Protein AF-A0A2V4BMV6-F1 (afdb_monomer_lite)

Structure (mmCIF, N/CA/C/O backbone):
data_AF-A0A2V4BMV6-F1
#
_entry.id   AF-A0A2V4BMV6-F1
#
loop_
_atom_site.group_PDB
_atom_site.id
_atom_site.type_symbol
_atom_site.label_atom_id
_atom_site.label_alt_id
_atom_site.label_comp_id
_atom_site.label_asym_id
_atom_site.label_entity_id
_atom_site.label_seq_id
_atom_site.pdbx_PDB_ins_code
_atom_site.Cartn_x
_atom_site.Cartn_y
_atom_site.Cartn_z
_atom_site.occupancy
_atom_site.B_iso_or_equiv
_atom_site.auth_seq_id
_atom_site.auth_comp_id
_atom_site.auth_asym_id
_atom_site.auth_atom_id
_atom_site.pdbx_PDB_model_num
ATOM 1 N N . MET A 1 1 ? 22.556 -7.405 -17.105 1.00 44.69 1 MET A N 1
ATOM 2 C CA . MET A 1 1 ? 21.347 -6.660 -16.690 1.00 44.69 1 MET A CA 1
ATOM 3 C C . MET A 1 1 ? 21.416 -6.482 -15.187 1.00 44.69 1 MET A C 1
ATOM 5 O O . MET A 1 1 ? 21.482 -7.477 -14.483 1.00 44.69 1 MET A O 1
ATOM 9 N N . GLU A 1 2 ? 21.503 -5.246 -14.700 1.00 50.03 2 GLU A N 1
ATOM 10 C CA . GLU A 1 2 ? 21.525 -4.970 -13.260 1.00 50.03 2 GLU A CA 1
ATOM 11 C C . GLU A 1 2 ? 20.121 -5.242 -12.696 1.00 50.03 2 GLU A C 1
ATOM 13 O O . GLU A 1 2 ? 19.135 -4.660 -13.159 1.00 50.03 2 GLU A O 1
ATOM 18 N N . ASN A 1 3 ? 20.019 -6.209 -11.784 1.00 56.81 3 ASN 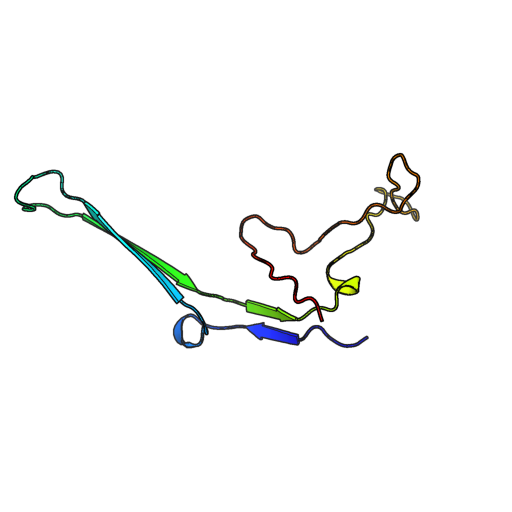A N 1
ATOM 19 C CA . ASN A 1 3 ? 18.741 -6.680 -11.262 1.00 56.81 3 ASN A CA 1
ATOM 20 C C . ASN A 1 3 ? 18.087 -5.604 -10.385 1.00 56.81 3 ASN A C 1
ATOM 22 O O . ASN A 1 3 ? 18.739 -4.990 -9.544 1.00 56.81 3 ASN A O 1
ATOM 26 N N . ALA A 1 4 ? 16.780 -5.400 -10.567 1.00 64.62 4 ALA A N 1
ATOM 27 C CA . ALA A 1 4 ? 15.986 -4.518 -9.720 1.00 64.62 4 ALA A CA 1
ATOM 28 C C . ALA A 1 4 ? 16.117 -4.928 -8.245 1.00 64.62 4 ALA A C 1
ATOM 30 O O . ALA A 1 4 ? 15.824 -6.074 -7.891 1.00 64.62 4 ALA A O 1
ATOM 31 N N . LEU A 1 5 ? 16.512 -3.989 -7.384 1.00 78.56 5 LEU A N 1
ATOM 32 C CA . LEU A 1 5 ? 16.595 -4.217 -5.943 1.00 78.56 5 LEU A CA 1
ATOM 33 C C . LEU A 1 5 ? 15.173 -4.314 -5.385 1.00 78.56 5 LEU A C 1
ATOM 35 O O . LEU A 1 5 ? 14.432 -3.330 -5.369 1.00 78.56 5 LEU A O 1
ATOM 39 N N . LYS A 1 6 ? 14.782 -5.521 -4.971 1.00 85.69 6 LYS A N 1
ATOM 40 C CA . LYS A 1 6 ? 13.466 -5.829 -4.402 1.00 85.69 6 LYS A CA 1
ATOM 41 C C . LYS A 1 6 ? 13.630 -6.151 -2.926 1.00 85.69 6 LYS A C 1
ATOM 43 O O . LYS A 1 6 ? 14.399 -7.042 -2.580 1.00 85.69 6 LYS A O 1
ATOM 48 N N . LYS A 1 7 ? 12.870 -5.466 -2.078 1.00 89.06 7 LYS A N 1
ATOM 49 C CA . LYS A 1 7 ? 12.739 -5.801 -0.661 1.00 89.06 7 LYS A CA 1
ATOM 50 C C . LYS A 1 7 ? 11.271 -6.051 -0.360 1.00 89.06 7 LYS A C 1
ATOM 52 O O . LYS A 1 7 ? 10.443 -5.179 -0.613 1.00 89.06 7 LYS A O 1
ATOM 57 N N . ASN A 1 8 ? 10.970 -7.251 0.116 1.00 91.25 8 ASN A N 1
ATOM 58 C CA . ASN A 1 8 ? 9.64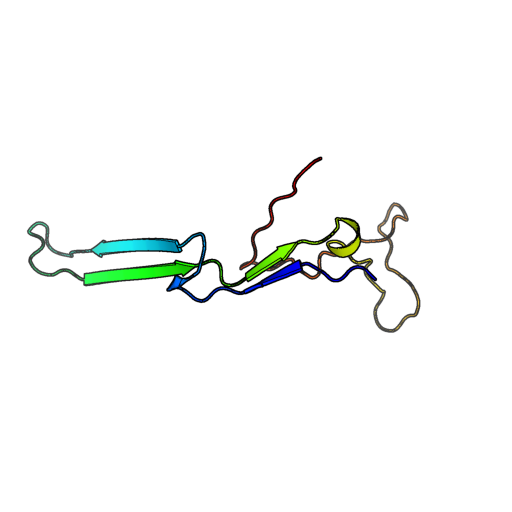2 -7.607 0.599 1.00 91.25 8 ASN A CA 1
ATOM 59 C C . ASN A 1 8 ? 9.603 -7.395 2.111 1.00 91.25 8 ASN A C 1
ATOM 61 O O . ASN A 1 8 ? 10.641 -7.474 2.769 1.00 91.25 8 ASN A O 1
ATOM 65 N N . PHE A 1 9 ? 8.415 -7.145 2.636 1.00 90.75 9 PHE A N 1
ATOM 66 C CA . PHE A 1 9 ? 8.197 -6.944 4.057 1.00 90.75 9 PHE A CA 1
ATOM 67 C C . PHE A 1 9 ? 6.976 -7.741 4.493 1.00 90.75 9 PHE A C 1
ATOM 69 O O . PHE A 1 9 ? 5.952 -7.749 3.803 1.00 90.75 9 PHE A O 1
ATOM 76 N N . SER A 1 10 ? 7.074 -8.377 5.656 1.00 91.00 10 SER A N 1
ATOM 77 C CA . SER A 1 10 ? 5.886 -8.717 6.430 1.00 91.00 10 SER A CA 1
ATOM 78 C C . SER A 1 10 ? 5.348 -7.467 7.134 1.00 91.00 10 SER A C 1
ATOM 80 O O . SER A 1 10 ? 6.022 -6.437 7.210 1.00 91.00 10 SER A O 1
ATOM 82 N N . LYS A 1 11 ? 4.136 -7.550 7.684 1.00 87.62 11 LYS A N 1
ATOM 83 C CA . LYS A 1 11 ? 3.520 -6.455 8.447 1.00 87.62 11 LYS A CA 1
ATOM 84 C C . LYS A 1 11 ? 4.440 -5.907 9.551 1.00 87.62 11 LYS A C 1
ATOM 86 O O . LYS A 1 11 ? 4.563 -4.696 9.684 1.00 87.62 11 LYS A O 1
ATOM 91 N N . ASN A 1 12 ? 5.116 -6.790 10.288 1.00 90.31 12 ASN A N 1
ATOM 92 C CA . ASN A 1 12 ? 5.951 -6.424 11.442 1.00 90.31 12 ASN A CA 1
ATOM 93 C C . ASN A 1 12 ? 7.313 -5.835 11.047 1.00 90.31 12 ASN A C 1
ATOM 95 O O . ASN A 1 12 ? 7.973 -5.197 11.858 1.00 90.31 12 ASN A O 1
ATOM 99 N N . GLU A 1 13 ? 7.742 -6.062 9.809 1.00 91.69 13 GLU A N 1
ATOM 100 C CA . GLU A 1 13 ? 9.036 -5.612 9.288 1.00 91.69 13 GLU A CA 1
ATOM 101 C C . GLU A 1 13 ? 8.886 -4.404 8.358 1.00 91.69 13 GLU A C 1
ATOM 103 O O . GLU A 1 13 ? 9.880 -3.874 7.852 1.00 91.69 13 GLU A O 1
ATOM 108 N N . SER A 1 14 ? 7.644 -4.001 8.073 1.00 89.75 14 SER A N 1
ATOM 109 C CA . SER A 1 14 ? 7.359 -2.933 7.131 1.00 89.75 14 SER A CA 1
ATOM 110 C C . SER A 1 14 ? 7.860 -1.598 7.684 1.00 89.75 14 SER A C 1
ATOM 112 O O . SER A 1 14 ? 7.559 -1.254 8.826 1.00 89.75 14 SER A O 1
ATOM 114 N N . PRO A 1 15 ? 8.597 -0.806 6.887 1.00 87.69 15 PRO A N 1
ATOM 115 C CA . PRO A 1 15 ? 9.131 0.478 7.336 1.00 87.69 15 PRO A CA 1
ATOM 116 C C . PRO A 1 15 ? 8.033 1.524 7.546 1.00 87.69 15 PRO A C 1
ATOM 118 O O . PRO A 1 15 ? 8.290 2.574 8.126 1.00 87.69 15 PRO A O 1
ATOM 121 N N . LEU A 1 16 ? 6.831 1.265 7.025 1.00 85.44 16 LEU A N 1
ATOM 122 C CA . LEU A 1 16 ? 5.690 2.150 7.140 1.00 85.44 16 LEU A CA 1
ATOM 123 C C . LEU A 1 16 ? 4.410 1.325 7.254 1.00 85.44 16 LEU A C 1
ATOM 125 O O . LEU A 1 16 ? 4.084 0.531 6.367 1.00 85.44 16 LEU A O 1
ATOM 129 N N . VAL A 1 17 ? 3.676 1.575 8.332 1.00 88.06 17 VAL A N 1
ATOM 130 C CA . VAL A 1 17 ? 2.358 1.005 8.602 1.00 88.06 17 VAL A CA 1
ATOM 131 C C . VAL A 1 17 ? 1.396 2.164 8.824 1.00 88.06 17 VAL A C 1
ATOM 133 O O . VAL A 1 17 ? 1.695 3.091 9.574 1.00 88.06 17 VAL A O 1
ATOM 136 N N . PHE A 1 18 ? 0.256 2.126 8.147 1.00 88.94 18 PHE A N 1
ATOM 137 C CA . PHE A 1 18 ? -0.832 3.077 8.314 1.00 88.94 18 PHE A CA 1
ATOM 138 C C . PHE A 1 18 ? -2.035 2.354 8.908 1.00 88.94 18 PHE A C 1
ATOM 140 O O . PHE A 1 18 ? -2.406 1.280 8.438 1.00 88.94 18 PHE A O 1
ATOM 147 N N . ARG A 1 19 ? -2.656 2.954 9.919 1.00 90.69 19 ARG A N 1
ATOM 148 C CA . ARG A 1 19 ? -3.861 2.432 10.558 1.00 90.69 19 ARG A CA 1
ATOM 149 C C . ARG A 1 19 ? -4.967 3.465 10.452 1.00 90.69 19 ARG A C 1
ATOM 151 O O . ARG A 1 19 ? -4.765 4.630 10.786 1.00 90.69 19 ARG A O 1
ATOM 158 N N . ASN A 1 20 ? -6.123 3.028 9.983 1.00 89.50 20 ASN A N 1
ATOM 159 C CA . ASN A 1 20 ? -7.346 3.804 9.995 1.00 89.50 20 ASN A CA 1
ATOM 160 C C . ASN A 1 20 ? -8.281 3.169 11.027 1.00 89.50 20 ASN A C 1
ATOM 162 O O . ASN A 1 20 ? -8.734 2.042 10.835 1.00 89.50 20 ASN A O 1
ATOM 166 N N . PHE A 1 21 ? -8.505 3.892 12.121 1.00 93.44 21 PHE A N 1
ATOM 167 C CA . PHE A 1 21 ? -9.416 3.494 13.181 1.00 93.44 21 PHE A CA 1
ATOM 168 C C . PHE A 1 21 ? -10.589 4.467 13.202 1.00 93.44 21 PHE A C 1
ATOM 170 O O . PHE A 1 21 ? -10.401 5.661 13.449 1.00 93.44 21 PHE A O 1
ATOM 177 N N . ILE A 1 22 ? -11.784 3.962 12.911 1.00 90.50 22 ILE A N 1
ATOM 178 C CA . ILE A 1 22 ? -13.018 4.743 12.943 1.00 90.50 22 ILE A CA 1
ATOM 179 C C . ILE A 1 22 ? -13.950 4.111 13.961 1.00 90.50 22 ILE A C 1
ATOM 181 O O . ILE A 1 22 ? -14.318 2.944 13.835 1.00 90.50 22 ILE A O 1
ATOM 185 N N . THR A 1 23 ? -14.368 4.920 14.926 1.00 91.56 23 THR A N 1
ATOM 186 C CA . THR A 1 23 ? -15.460 4.593 15.839 1.00 91.56 23 THR A CA 1
ATOM 187 C C . THR A 1 23 ? -16.723 5.277 15.357 1.00 91.56 23 THR A C 1
ATOM 189 O O . THR A 1 23 ? -16.709 6.464 15.027 1.00 91.56 23 THR A O 1
ATOM 192 N N . MET A 1 24 ? -17.824 4.538 15.345 1.00 90.12 24 MET A N 1
ATOM 193 C CA . MET A 1 24 ? -19.144 5.080 15.068 1.00 90.12 24 MET A CA 1
ATOM 194 C C . MET A 1 24 ? -20.104 4.660 16.175 1.00 90.12 24 MET A C 1
ATOM 196 O O . MET A 1 24 ? -20.051 3.536 16.675 1.00 90.12 24 MET A O 1
ATOM 200 N N . SER A 1 25 ? -21.000 5.574 16.530 1.00 92.94 25 SER A N 1
ATOM 201 C CA . SER A 1 25 ? -22.107 5.329 17.445 1.00 92.94 25 SER A CA 1
ATOM 202 C C . SER A 1 25 ? -23.372 5.929 16.852 1.00 92.94 25 SER A C 1
ATOM 204 O O . SER A 1 25 ? -23.347 7.033 16.307 1.00 92.94 25 SER A O 1
ATOM 206 N N . TYR A 1 26 ? -24.482 5.208 16.981 1.00 88.25 26 TYR A N 1
ATOM 207 C CA . TYR A 1 26 ? -25.811 5.726 16.645 1.00 88.25 26 TYR A CA 1
ATOM 208 C C . TYR A 1 26 ? -26.485 6.433 17.835 1.00 88.25 26 TYR A C 1
ATOM 210 O O . TYR A 1 26 ? -27.603 6.922 17.703 1.00 88.25 26 TYR A O 1
ATOM 218 N N . ASN A 1 27 ? -25.823 6.483 18.997 1.00 90.25 27 ASN A N 1
ATOM 219 C CA . ASN A 1 27 ? -26.291 7.149 20.212 1.00 90.25 27 ASN A CA 1
ATOM 220 C C . ASN A 1 27 ? -25.296 8.244 20.638 1.00 90.25 27 ASN A C 1
ATOM 222 O O . ASN A 1 27 ? -24.092 7.993 20.697 1.00 90.25 27 ASN A O 1
ATOM 226 N N . GLU A 1 28 ? -25.796 9.431 20.986 1.00 84.06 28 GLU A N 1
ATOM 227 C CA . GLU A 1 28 ? -24.990 10.566 21.470 1.00 84.06 28 GLU A CA 1
ATOM 228 C C . GLU A 1 28 ? -24.188 10.242 22.738 1.00 84.06 28 GLU A C 1
ATOM 230 O O . GLU A 1 28 ? -23.105 10.781 22.945 1.00 84.06 28 GLU A O 1
ATOM 235 N N . ASN A 1 29 ? -24.690 9.316 23.556 1.00 89.62 29 ASN A N 1
ATOM 236 C CA . ASN A 1 29 ? -24.035 8.840 24.772 1.00 89.62 29 ASN A CA 1
ATOM 237 C C . ASN A 1 29 ? -23.057 7.682 24.516 1.00 89.62 29 ASN A C 1
ATOM 239 O O . ASN A 1 29 ? -22.580 7.087 25.478 1.00 89.62 29 ASN A O 1
ATOM 243 N N . PHE A 1 30 ? -22.804 7.316 23.251 1.00 84.25 30 PHE A N 1
ATOM 244 C CA . PHE A 1 30 ? -21.852 6.261 22.873 1.00 84.25 30 PHE A CA 1
ATOM 245 C C . PHE A 1 30 ? -22.096 4.905 23.569 1.00 84.25 30 PHE A C 1
ATOM 247 O O . PHE A 1 30 ? -21.192 4.120 23.811 1.00 84.25 30 PHE A O 1
ATOM 254 N N . THR A 1 31 ? -23.352 4.581 23.884 1.00 85.06 31 THR A N 1
ATOM 255 C CA . THR A 1 31 ? -23.708 3.327 24.578 1.00 85.06 31 THR A CA 1
ATOM 256 C C . THR A 1 31 ? -23.592 2.082 23.702 1.00 85.06 31 THR A C 1
ATOM 258 O O . THR A 1 31 ? -23.486 0.972 24.219 1.00 85.06 31 THR A O 1
ATOM 261 N N . THR A 1 32 ? -23.634 2.252 22.379 1.00 85.62 32 THR A N 1
ATOM 262 C CA . THR A 1 32 ? -23.431 1.179 21.400 1.00 85.62 32 THR A CA 1
ATOM 263 C C . THR A 1 32 ? -22.481 1.678 20.328 1.00 85.62 32 THR A C 1
ATOM 265 O O . THR A 1 32 ? -22.809 2.578 19.557 1.00 85.62 32 THR A O 1
ATOM 268 N N . GLU A 1 33 ? -21.294 1.089 20.305 1.00 89.06 33 GLU A N 1
ATOM 269 C CA . GLU A 1 33 ? -20.229 1.455 19.385 1.00 89.06 33 GLU A CA 1
ATOM 270 C C . GLU A 1 33 ? -19.926 0.292 18.450 1.00 89.06 33 GLU A C 1
ATOM 272 O O . GLU A 1 33 ? -19.986 -0.881 18.830 1.00 89.06 33 GLU A O 1
ATOM 277 N N . PHE A 1 34 ? -19.559 0.629 17.221 1.00 90.88 34 PHE A N 1
ATOM 278 C CA . PHE A 1 34 ? -18.875 -0.293 16.333 1.00 90.88 34 PHE A CA 1
ATOM 279 C C . PHE A 1 34 ? -17.625 0.367 15.772 1.00 90.88 34 PHE A C 1
ATOM 281 O O . PHE A 1 34 ? -17.545 1.589 15.605 1.00 90.88 34 PHE A O 1
ATOM 288 N N . TYR A 1 35 ? -16.641 -0.477 15.488 1.00 91.69 35 TYR A N 1
ATOM 289 C CA . TYR A 1 35 ? -15.310 -0.045 15.107 1.00 91.69 35 TYR A CA 1
ATOM 290 C C . TYR A 1 35 ? -14.950 -0.615 13.747 1.00 91.69 35 TYR A C 1
ATOM 292 O O . TYR A 1 35 ? -15.174 -1.795 13.466 1.00 91.69 35 TYR A O 1
ATOM 300 N N . VAL A 1 36 ? -14.352 0.230 12.919 1.00 90.50 36 VAL A N 1
ATOM 301 C CA . VAL A 1 36 ? -13.649 -0.174 11.708 1.00 90.50 36 VAL A CA 1
ATOM 302 C C . VAL A 1 36 ? -12.168 0.030 11.975 1.00 90.50 36 VAL A C 1
ATOM 304 O O . VAL A 1 36 ? -11.723 1.159 12.172 1.00 90.50 36 VAL A O 1
ATOM 307 N N . ASP A 1 37 ? -11.417 -1.067 11.992 1.00 93.50 37 ASP A N 1
ATOM 308 C CA . ASP A 1 37 ? -9.977 -1.064 12.221 1.00 93.50 37 ASP A CA 1
ATOM 309 C C . ASP A 1 37 ? -9.261 -1.681 11.021 1.00 93.50 37 ASP A C 1
ATOM 311 O O . ASP A 1 37 ? -9.241 -2.899 10.839 1.00 93.50 37 ASP A O 1
ATOM 315 N N . ASN A 1 38 ? -8.718 -0.816 10.167 1.00 91.88 38 ASN A N 1
ATOM 316 C CA . ASN A 1 38 ? -8.004 -1.221 8.966 1.00 91.88 38 ASN A CA 1
ATOM 317 C C . ASN A 1 38 ? -6.527 -0.872 9.087 1.00 91.88 38 ASN A C 1
ATOM 319 O O . ASN A 1 38 ? -6.163 0.275 9.351 1.00 91.88 38 ASN A O 1
ATOM 323 N N . GLU A 1 39 ? -5.672 -1.838 8.778 1.00 91.25 39 GLU A N 1
ATOM 324 C CA . GLU A 1 39 ? -4.229 -1.649 8.743 1.00 91.25 39 GLU A CA 1
ATOM 325 C C . GLU A 1 39 ? -3.673 -1.930 7.351 1.00 91.25 39 GLU A C 1
ATOM 327 O 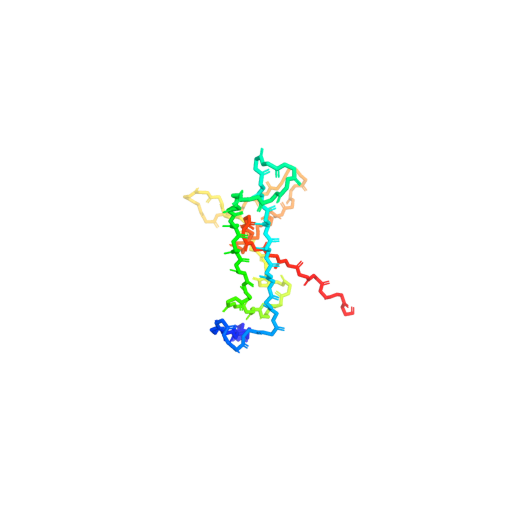O . GLU A 1 39 ? -3.966 -2.940 6.711 1.00 91.25 39 GLU A O 1
ATOM 332 N N . PHE A 1 40 ? -2.818 -1.023 6.901 1.00 90.19 40 PHE A N 1
ATOM 333 C CA . PHE A 1 40 ? -2.143 -1.058 5.617 1.00 90.19 40 PHE A CA 1
ATOM 334 C C . PHE A 1 40 ? -0.642 -1.001 5.866 1.00 90.19 40 PHE A C 1
ATOM 336 O O . PHE A 1 40 ? -0.173 -0.267 6.733 1.00 90.19 40 PHE A O 1
ATOM 343 N N . TYR A 1 41 ? 0.134 -1.750 5.095 1.00 91.12 41 TYR A N 1
ATOM 344 C CA . TYR A 1 41 ? 1.588 -1.738 5.209 1.00 91.12 41 TYR A CA 1
ATOM 345 C C . TYR A 1 41 ? 2.233 -1.841 3.834 1.00 91.12 41 TYR A C 1
ATOM 347 O O . TYR A 1 41 ? 1.646 -2.356 2.876 1.00 91.12 41 TYR A O 1
ATOM 355 N N . VAL A 1 42 ? 3.471 -1.364 3.732 1.00 89.06 42 VAL A N 1
ATOM 356 C CA . VAL A 1 42 ? 4.267 -1.539 2.518 1.00 89.06 42 VAL A CA 1
ATOM 357 C C . VAL A 1 42 ? 4.725 -2.989 2.456 1.00 89.06 42 VAL A C 1
ATOM 359 O O . VAL A 1 42 ? 5.623 -3.378 3.196 1.00 89.06 42 VAL A O 1
ATOM 362 N N . SER A 1 43 ? 4.129 -3.786 1.570 1.00 89.19 43 SER A N 1
ATOM 363 C CA . SER A 1 43 ? 4.502 -5.196 1.378 1.00 89.19 43 SER A CA 1
ATOM 364 C C . SER A 1 43 ? 5.772 -5.371 0.543 1.00 89.19 43 SER A C 1
ATOM 366 O O . SER A 1 43 ? 6.461 -6.387 0.653 1.00 89.19 43 SER A O 1
ATOM 368 N N . LYS A 1 44 ? 6.105 -4.384 -0.301 1.00 88.25 44 LYS A N 1
ATOM 369 C CA . LYS A 1 44 ? 7.257 -4.448 -1.202 1.00 88.25 44 LYS A CA 1
ATOM 370 C C . LYS A 1 44 ? 7.746 -3.074 -1.644 1.00 88.25 44 LYS A C 1
ATOM 372 O O . LYS A 1 44 ? 6.961 -2.238 -2.077 1.00 88.25 44 LYS A O 1
ATOM 377 N N . VAL A 1 45 ? 9.065 -2.900 -1.660 1.00 87.25 45 VAL A N 1
ATOM 378 C CA . VAL A 1 45 ? 9.754 -1.785 -2.324 1.00 87.25 45 VAL A CA 1
ATOM 379 C C . VAL A 1 45 ? 10.599 -2.340 -3.463 1.00 87.25 45 VAL A C 1
ATOM 381 O O . VAL A 1 45 ? 11.355 -3.296 -3.285 1.00 87.25 45 VAL A O 1
ATOM 384 N N . THR A 1 46 ? 10.464 -1.745 -4.649 1.00 86.38 46 THR A N 1
ATOM 385 C CA . THR A 1 46 ? 11.280 -2.089 -5.821 1.00 86.38 46 THR A CA 1
ATOM 386 C C . THR A 1 46 ? 11.998 -0.842 -6.311 1.00 86.38 46 THR A C 1
ATOM 388 O O . THR A 1 46 ? 11.353 0.114 -6.733 1.00 86.38 46 THR A O 1
ATOM 391 N N . LYS A 1 47 ? 13.331 -0.853 -6.275 1.00 85.00 47 LYS A N 1
ATOM 392 C CA . LYS A 1 47 ? 14.155 0.203 -6.864 1.00 85.00 47 LYS A CA 1
ATOM 393 C C . LYS A 1 47 ? 14.445 -0.151 -8.319 1.00 85.00 47 LYS A C 1
ATOM 395 O O . LYS A 1 47 ? 15.000 -1.212 -8.605 1.00 85.00 47 LYS A O 1
ATOM 400 N N . LEU A 1 48 ? 14.054 0.740 -9.223 1.00 81.62 48 LEU A N 1
ATOM 401 C CA . LEU A 1 48 ? 14.211 0.592 -10.668 1.00 81.62 48 LEU A CA 1
ATOM 402 C C . LEU A 1 48 ? 14.962 1.794 -11.228 1.00 81.62 48 LEU A C 1
ATOM 404 O O . LEU A 1 48 ? 14.835 2.906 -10.713 1.00 81.62 48 LEU A O 1
ATOM 408 N N . LYS A 1 49 ? 15.711 1.582 -12.311 1.00 80.38 49 LYS A N 1
ATOM 409 C CA . LYS A 1 49 ? 16.158 2.694 -13.154 1.00 80.38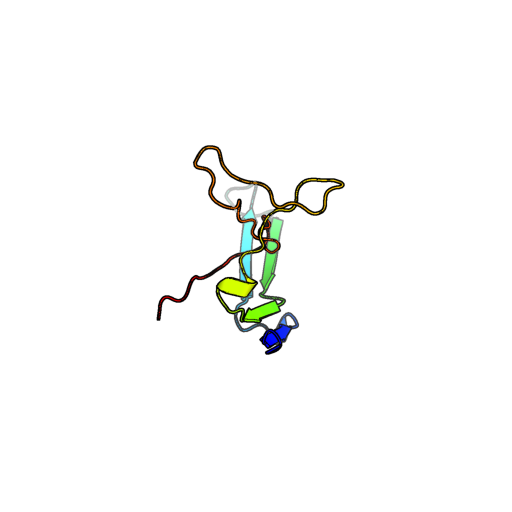 49 LYS A CA 1
ATOM 410 C C . LYS A 1 49 ? 14.967 3.238 -13.943 1.00 80.38 49 LYS A C 1
ATOM 412 O O . LYS A 1 49 ? 14.045 2.493 -14.267 1.00 80.38 49 LYS A O 1
ATOM 417 N N . SER A 1 50 ? 15.002 4.521 -14.298 1.00 75.44 50 SER A N 1
ATOM 418 C CA . SER A 1 50 ? 13.914 5.169 -15.054 1.00 75.44 50 SER A CA 1
ATOM 419 C C . SER A 1 50 ? 13.582 4.423 -16.360 1.00 75.44 50 SER A C 1
ATOM 421 O O . SER A 1 50 ? 12.425 4.133 -16.649 1.00 75.44 50 SER A O 1
ATOM 423 N N . ASN A 1 51 ? 14.608 3.959 -17.081 1.00 75.94 51 ASN A N 1
ATOM 424 C CA . ASN A 1 51 ? 14.452 3.161 -18.303 1.00 75.94 51 ASN A CA 1
ATOM 425 C C . ASN A 1 51 ? 13.890 1.737 -18.091 1.00 75.94 51 ASN A C 1
ATOM 427 O O . ASN A 1 51 ? 13.601 1.059 -19.069 1.00 75.94 51 ASN A O 1
ATOM 431 N N . GLN A 1 52 ? 13.780 1.266 -16.846 1.00 76.12 52 GLN A N 1
ATOM 432 C CA . GLN A 1 52 ? 13.139 -0.002 -16.476 1.00 76.12 52 GLN A CA 1
ATOM 433 C C . GLN A 1 52 ? 11.726 0.207 -15.918 1.00 76.12 52 GLN A C 1
ATOM 435 O O . GLN A 1 52 ? 10.971 -0.755 -15.786 1.00 76.12 52 GLN A O 1
ATOM 440 N N . PHE A 1 53 ? 11.388 1.442 -15.545 1.00 76.62 53 PHE A N 1
ATOM 441 C CA . PHE A 1 53 ? 10.062 1.823 -15.072 1.00 76.62 53 PHE A CA 1
ATOM 442 C C . PHE A 1 53 ? 9.089 2.046 -16.235 1.00 76.62 53 PHE A C 1
ATOM 444 O O . PHE A 1 53 ? 7.902 1.758 -16.119 1.00 76.62 53 PHE A O 1
ATOM 451 N N . GLU A 1 54 ? 9.605 2.511 -17.371 1.00 78.62 54 GLU A N 1
ATOM 452 C CA . GLU A 1 54 ? 8.851 2.720 -18.603 1.00 78.62 54 GLU A CA 1
ATOM 453 C C . GLU A 1 54 ? 9.161 1.597 -19.605 1.00 78.62 54 GLU A C 1
ATOM 455 O O . GLU A 1 54 ? 10.321 1.317 -19.898 1.00 78.62 54 GLU A O 1
ATOM 460 N N . ALA A 1 55 ? 8.128 0.965 -20.158 1.00 76.88 55 ALA A N 1
ATOM 461 C CA . ALA A 1 55 ? 8.232 0.042 -21.284 1.00 76.88 55 ALA A CA 1
ATOM 462 C C . ALA A 1 55 ? 7.663 0.693 -22.552 1.00 76.88 55 ALA A C 1
ATOM 464 O O . ALA A 1 55 ? 6.798 1.562 -22.484 1.00 76.88 55 ALA A O 1
ATOM 465 N N . ILE A 1 56 ? 8.135 0.286 -23.728 1.00 82.12 56 ILE A N 1
ATOM 466 C CA . ILE A 1 56 ? 7.580 0.765 -25.000 1.00 82.12 56 ILE A CA 1
ATOM 467 C C . ILE A 1 56 ? 6.403 -0.135 -25.375 1.00 82.12 56 ILE A C 1
ATOM 469 O O . ILE A 1 56 ? 6.539 -1.361 -25.396 1.00 82.12 56 ILE A O 1
ATOM 473 N N . LYS A 1 57 ? 5.247 0.463 -25.673 1.00 81.50 57 LYS A N 1
ATOM 474 C CA . LYS A 1 57 ? 4.047 -0.273 -26.068 1.00 81.50 57 LYS A CA 1
ATOM 475 C C . LYS A 1 57 ? 4.284 -0.944 -27.415 1.00 81.50 57 LYS A C 1
ATOM 477 O O . LYS A 1 57 ? 4.711 -0.310 -28.381 1.00 81.50 57 LYS A O 1
ATOM 482 N N . ARG A 1 58 ? 4.012 -2.242 -27.479 1.00 81.62 58 ARG A N 1
ATOM 483 C CA . ARG A 1 58 ? 4.079 -3.027 -28.711 1.00 81.62 58 ARG A CA 1
ATOM 484 C C . ARG A 1 58 ? 2.688 -3.093 -29.331 1.00 81.62 58 ARG A C 1
ATOM 486 O O . ARG A 1 58 ? 1.716 -3.263 -28.602 1.00 81.62 58 ARG A O 1
ATOM 493 N N . LYS A 1 59 ? 2.598 -2.971 -30.655 1.00 82.75 59 LYS A N 1
ATOM 494 C CA . LYS A 1 59 ? 1.338 -3.193 -31.373 1.00 82.75 59 LYS A CA 1
ATOM 495 C C . LYS A 1 59 ? 0.961 -4.671 -31.272 1.00 82.75 59 LYS A C 1
ATOM 497 O O . LYS A 1 59 ? 1.820 -5.530 -31.508 1.00 82.75 59 LYS A O 1
ATOM 502 N N . GLU A 1 60 ? -0.299 -4.950 -30.949 1.00 81.31 60 GLU A N 1
ATOM 503 C CA . GLU A 1 60 ? -0.824 -6.315 -30.847 1.00 81.31 60 GLU A CA 1
ATOM 504 C C . GLU A 1 60 ? -0.508 -7.126 -32.111 1.00 81.31 60 GLU A C 1
ATOM 506 O O . GLU A 1 60 ? -0.588 -6.619 -33.230 1.00 81.31 60 GLU A O 1
ATOM 511 N N . ASN A 1 61 ? -0.081 -8.378 -31.921 1.00 81.38 61 ASN A N 1
ATOM 512 C CA . ASN A 1 61 ? 0.261 -9.325 -32.990 1.00 81.38 61 ASN A CA 1
ATOM 513 C C . ASN A 1 61 ? 1.306 -8.839 -34.014 1.00 81.38 61 ASN A C 1
ATOM 515 O O . ASN A 1 61 ? 1.341 -9.326 -35.141 1.00 81.38 61 ASN A O 1
ATOM 519 N N . SER A 1 62 ? 2.193 -7.909 -33.646 1.00 79.06 62 SER A N 1
ATOM 520 C CA . SER A 1 62 ? 3.217 -7.400 -34.566 1.00 79.06 62 SER A CA 1
ATOM 521 C C . SER A 1 62 ? 4.617 -7.348 -33.950 1.00 79.06 62 SER A C 1
ATOM 523 O O . SER A 1 62 ? 4.795 -7.369 -32.732 1.00 79.06 62 SER A O 1
ATOM 525 N N . ALA A 1 63 ? 5.649 -7.255 -34.790 1.00 80.62 63 ALA A N 1
ATOM 526 C CA . ALA A 1 63 ? 7.024 -6.972 -34.364 1.00 80.62 63 ALA A CA 1
ATOM 527 C C . ALA A 1 63 ? 7.286 -5.478 -34.088 1.00 80.62 63 ALA A C 1
ATOM 529 O O . ALA A 1 63 ? 8.388 -5.113 -33.686 1.00 80.62 63 ALA A O 1
ATOM 530 N N . PHE A 1 64 ? 6.287 -4.615 -34.290 1.00 82.00 64 PHE A N 1
ATOM 531 C CA . PHE A 1 64 ? 6.456 -3.167 -34.283 1.00 82.00 64 PHE A CA 1
ATOM 532 C C . PHE A 1 64 ? 5.951 -2.525 -32.988 1.00 82.00 64 PHE A C 1
ATOM 534 O O . PHE A 1 64 ? 5.009 -2.993 -32.345 1.00 82.00 64 PHE A O 1
ATOM 541 N N . PHE A 1 65 ? 6.574 -1.407 -32.621 1.00 84.44 65 PHE A N 1
ATOM 542 C CA . PHE A 1 65 ? 6.147 -0.584 -31.494 1.00 84.44 65 PHE A CA 1
ATOM 543 C C . PHE A 1 65 ? 5.063 0.415 -31.905 1.00 84.44 65 PHE A C 1
ATOM 545 O O . PHE A 1 65 ? 5.014 0.881 -33.047 1.00 84.44 65 PHE A O 1
ATOM 552 N N . GLU A 1 66 ? 4.186 0.738 -30.964 1.00 85.75 66 GLU A N 1
ATOM 553 C CA . GLU A 1 66 ? 3.135 1.730 -31.145 1.00 85.75 66 GLU A CA 1
ATOM 554 C C . GLU A 1 66 ? 3.728 3.139 -31.069 1.00 85.75 66 GLU A C 1
ATOM 556 O O . GLU A 1 66 ? 4.631 3.414 -30.273 1.00 85.75 66 GLU A O 1
ATOM 561 N N . LYS A 1 67 ? 3.235 4.028 -31.929 1.00 86.56 67 LYS A N 1
ATOM 562 C CA . LYS A 1 67 ? 3.654 5.426 -31.994 1.00 86.56 67 LYS A CA 1
ATOM 563 C C . LYS A 1 67 ? 2.458 6.320 -31.687 1.00 86.56 67 LYS A C 1
ATOM 565 O O . LYS A 1 67 ? 1.344 5.982 -32.076 1.00 86.56 67 LYS A O 1
ATOM 570 N N . SER A 1 68 ? 2.700 7.429 -31.000 1.00 83.62 68 SER A N 1
ATOM 571 C CA . SER A 1 68 ? 1.738 8.519 -30.855 1.00 83.62 68 SER A CA 1
ATOM 572 C C . SER A 1 68 ? 1.521 9.235 -32.192 1.00 83.62 68 SER A C 1
ATOM 574 O O . SER A 1 68 ? 2.279 9.024 -33.143 1.00 83.62 68 SER A O 1
ATOM 576 N N . GLU A 1 69 ? 0.516 10.109 -32.251 1.00 83.62 69 GLU A N 1
ATOM 577 C CA . GLU A 1 69 ? 0.215 10.940 -33.428 1.00 83.62 69 GLU A CA 1
ATOM 578 C C . GLU A 1 69 ? 1.429 11.779 -33.871 1.00 83.62 69 GLU A C 1
ATOM 580 O O . GLU A 1 69 ? 1.711 11.880 -35.060 1.00 83.62 69 GLU A O 1
ATOM 585 N N . ASP A 1 70 ? 2.248 12.235 -32.918 1.00 86.50 70 ASP A N 1
ATOM 586 C CA . ASP A 1 70 ? 3.510 12.955 -33.168 1.00 86.50 70 ASP A CA 1
ATOM 587 C C . ASP A 1 70 ? 4.681 12.058 -33.632 1.00 86.50 70 ASP A C 1
ATOM 589 O O . ASP A 1 70 ? 5.836 12.489 -33.677 1.00 86.50 70 ASP A O 1
ATOM 593 N N . GLY A 1 71 ? 4.441 10.767 -33.878 1.00 81.44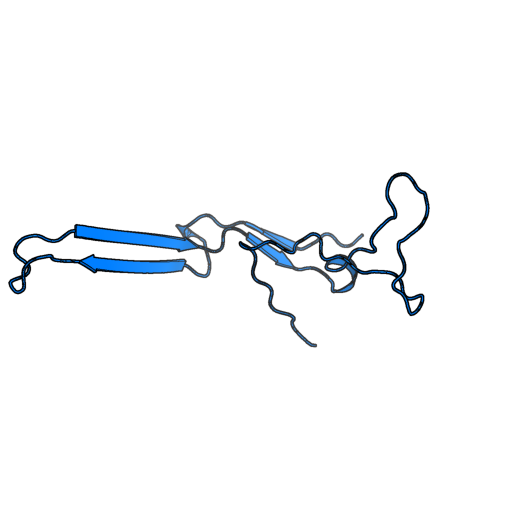 71 GLY A N 1
ATOM 594 C CA . GLY A 1 71 ? 5.450 9.804 -34.330 1.00 81.44 71 GLY A CA 1
ATOM 595 C C . GLY A 1 71 ? 6.411 9.290 -33.247 1.00 81.44 71 GLY A C 1
ATOM 596 O O . GLY A 1 71 ? 7.292 8.477 -33.553 1.00 81.44 71 GLY A O 1
ATOM 597 N N . LYS A 1 72 ? 6.250 9.707 -31.984 1.00 84.25 72 LYS A N 1
ATOM 598 C CA . LYS A 1 72 ? 7.067 9.235 -30.851 1.00 84.25 72 LYS A CA 1
ATOM 599 C C . LYS A 1 72 ? 6.611 7.856 -30.387 1.00 84.25 72 LYS A C 1
ATOM 601 O O . LYS A 1 72 ? 5.429 7.543 -30.423 1.00 84.25 72 LYS A O 1
ATOM 606 N N . LEU A 1 73 ? 7.543 7.028 -29.917 1.00 83.06 73 LEU A N 1
ATOM 607 C CA . LEU A 1 73 ? 7.212 5.715 -29.356 1.00 83.06 73 LEU A CA 1
ATOM 608 C C . LEU A 1 73 ? 6.361 5.867 -28.093 1.00 83.06 73 LEU A C 1
ATOM 610 O O . LEU A 1 73 ? 6.727 6.603 -27.174 1.00 83.06 73 LEU A O 1
ATOM 614 N N . LEU A 1 74 ? 5.237 5.155 -28.053 1.00 82.94 74 LEU A N 1
ATOM 615 C CA . LEU A 1 74 ? 4.294 5.229 -26.949 1.00 82.94 74 LEU A CA 1
ATOM 616 C C . LEU A 1 74 ? 4.863 4.463 -25.752 1.00 82.94 74 LEU A C 1
ATOM 618 O O . LEU A 1 74 ? 5.181 3.277 -25.845 1.00 82.94 74 LEU A O 1
ATOM 622 N N . LYS A 1 75 ? 5.016 5.156 -24.625 1.00 80.50 75 LYS A N 1
ATOM 623 C CA . LYS A 1 75 ? 5.527 4.579 -23.382 1.00 80.50 75 LYS A CA 1
ATOM 624 C C . LYS A 1 75 ? 4.377 4.143 -22.483 1.00 80.50 75 LYS A C 1
ATOM 626 O O . LYS A 1 75 ? 3.430 4.893 -22.268 1.00 80.50 75 LYS A O 1
ATOM 631 N N . ILE A 1 76 ? 4.486 2.945 -21.930 1.00 81.19 76 ILE A N 1
ATOM 632 C CA . ILE A 1 76 ? 3.592 2.389 -20.918 1.00 81.19 76 ILE A CA 1
ATOM 633 C C . ILE A 1 76 ? 4.364 2.169 -19.624 1.00 81.19 76 ILE A C 1
ATOM 635 O O . ILE A 1 76 ? 5.561 1.896 -19.631 1.00 81.19 76 ILE A O 1
ATOM 639 N N . ASN A 1 77 ? 3.669 2.258 -18.500 1.00 76.94 77 ASN A N 1
ATOM 640 C CA . ASN A 1 77 ? 4.232 1.910 -17.206 1.00 76.94 77 ASN A CA 1
ATOM 641 C C . ASN A 1 77 ? 3.601 0.586 -16.746 1.00 76.94 77 ASN A C 1
ATOM 643 O O . ASN A 1 77 ? 2.460 0.608 -16.282 1.00 76.94 77 ASN A O 1
ATOM 647 N N . PRO A 1 78 ? 4.305 -0.557 -16.863 1.00 72.88 78 PRO A N 1
ATOM 648 C CA . PRO A 1 78 ? 3.763 -1.868 -16.501 1.00 72.88 78 PRO A CA 1
ATOM 649 C C . PRO A 1 78 ? 3.517 -2.014 -14.998 1.00 72.88 78 PRO A C 1
ATOM 651 O O . PRO A 1 78 ? 2.821 -2.930 -14.574 1.00 72.88 78 PRO A O 1
ATOM 654 N N . TYR A 1 79 ? 4.081 -1.120 -14.186 1.00 73.19 79 TYR A N 1
ATOM 655 C CA . TYR A 1 79 ? 3.867 -1.124 -12.751 1.00 73.19 79 TYR A CA 1
ATOM 656 C C . TYR A 1 79 ? 2.646 -0.310 -12.347 1.00 73.19 79 TYR A C 1
ATOM 658 O O . TYR A 1 79 ? 2.242 -0.462 -11.197 1.00 73.19 79 TYR A O 1
ATOM 666 N N . LYS A 1 80 ? 2.072 0.520 -13.242 1.00 73.81 80 LYS A N 1
ATOM 667 C CA . LYS A 1 80 ? 0.913 1.392 -12.979 1.00 73.81 80 LYS A CA 1
ATOM 668 C C . LYS A 1 80 ? -0.299 0.559 -12.560 1.00 73.81 80 LYS A C 1
ATOM 670 O O . LYS A 1 80 ? -0.876 -0.147 -13.378 1.00 73.81 80 LYS A O 1
ATOM 675 N N . SER A 1 81 ? -0.699 0.670 -11.296 1.00 77.25 81 SER A N 1
ATOM 676 C CA . SER A 1 81 ? -1.950 0.106 -10.780 1.00 77.25 81 SER A CA 1
ATOM 677 C C . SER A 1 81 ? -2.571 1.049 -9.754 1.00 77.25 81 SER A C 1
ATOM 679 O O . SER A 1 81 ? -1.862 1.847 -9.143 1.00 77.25 81 SER A O 1
ATOM 681 N N . GLU A 1 82 ? -3.879 0.936 -9.525 1.00 74.81 82 GLU A N 1
ATOM 682 C CA . GLU A 1 82 ? -4.598 1.724 -8.507 1.00 74.81 82 GLU A CA 1
ATOM 683 C C . GLU A 1 82 ? -4.059 1.502 -7.085 1.00 74.81 82 GLU A C 1
ATOM 685 O O . GLU A 1 82 ? -4.198 2.356 -6.217 1.00 74.81 82 GLU A O 1
ATOM 690 N N . LYS A 1 83 ? -3.413 0.355 -6.847 1.00 71.00 83 LYS A N 1
ATOM 691 C CA . LYS A 1 83 ? -2.865 -0.050 -5.544 1.00 71.00 83 LYS A CA 1
ATOM 692 C C . LYS A 1 83 ? -1.371 0.238 -5.412 1.00 71.00 83 LYS A C 1
ATOM 694 O O . LYS A 1 83 ? -0.715 -0.290 -4.518 1.00 71.00 83 LYS A O 1
ATOM 699 N N . SER A 1 84 ? -0.790 0.982 -6.345 1.00 71.38 84 SER A N 1
ATOM 700 C CA . SER A 1 84 ? 0.648 1.217 -6.405 1.00 71.38 84 SER A CA 1
ATOM 701 C C . SER A 1 84 ? 0.950 2.709 -6.409 1.00 71.38 84 SER A C 1
ATOM 703 O O . SER A 1 84 ? 0.399 3.473 -7.195 1.00 71.38 84 SER A O 1
ATOM 705 N N . PHE A 1 85 ? 1.864 3.105 -5.528 1.00 72.81 85 PHE A N 1
ATOM 706 C CA . PHE A 1 85 ? 2.329 4.480 -5.379 1.00 72.81 85 PHE A CA 1
ATOM 707 C C . PHE A 1 85 ? 3.794 4.566 -5.800 1.00 72.81 85 PHE A C 1
ATOM 709 O O . PHE A 1 85 ? 4.573 3.642 -5.554 1.00 72.81 85 PHE A O 1
ATOM 716 N N . TYR A 1 86 ? 4.179 5.677 -6.429 1.00 73.00 86 TYR A N 1
ATOM 717 C CA . TYR A 1 86 ? 5.535 5.877 -6.938 1.00 73.00 86 TYR A CA 1
ATOM 718 C C . TYR A 1 86 ? 6.059 7.234 -6.511 1.00 73.00 86 TYR A C 1
ATOM 720 O O . TYR A 1 86 ? 5.349 8.235 -6.574 1.00 73.00 86 TYR A O 1
ATOM 728 N N . VAL A 1 87 ? 7.335 7.260 -6.147 1.00 70.25 87 VAL A N 1
ATOM 729 C CA . VAL A 1 87 ? 8.081 8.490 -5.906 1.00 70.25 87 VAL A CA 1
ATOM 730 C C . VAL A 1 87 ? 9.186 8.558 -6.948 1.00 70.25 87 VAL A C 1
ATOM 732 O O . VAL A 1 87 ? 10.042 7.675 -7.011 1.00 70.25 87 VAL A O 1
ATOM 735 N N . ILE A 1 88 ? 9.154 9.592 -7.788 1.00 69.88 88 ILE A N 1
ATOM 736 C CA . ILE A 1 88 ? 10.234 9.864 -8.735 1.00 69.88 88 ILE A CA 1
ATOM 737 C C . ILE A 1 88 ? 11.309 10.638 -7.983 1.00 69.88 88 ILE A C 1
ATOM 739 O O . ILE A 1 88 ? 11.122 11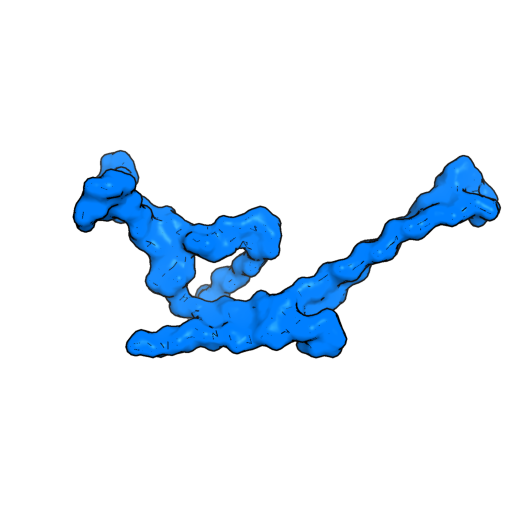.802 -7.637 1.00 69.88 88 ILE A O 1
ATOM 743 N N . ILE A 1 89 ? 12.441 9.987 -7.738 1.00 71.06 89 ILE A N 1
ATOM 744 C CA . ILE A 1 89 ? 13.605 10.632 -7.136 1.00 71.06 89 ILE A CA 1
ATOM 745 C C . ILE A 1 89 ? 14.385 11.296 -8.273 1.00 71.06 89 ILE A C 1
ATOM 747 O O . ILE A 1 89 ? 15.013 10.603 -9.074 1.00 71.06 89 ILE A O 1
ATOM 751 N N . LYS A 1 90 ? 14.306 12.627 -8.378 1.00 64.31 90 LYS A N 1
ATOM 752 C CA . LYS A 1 90 ? 15.184 13.399 -9.265 1.00 64.31 90 LYS A CA 1
ATOM 753 C C . LYS A 1 90 ? 16.559 13.482 -8.596 1.00 64.31 90 LYS A C 1
ATOM 755 O O . LYS A 1 90 ? 16.633 13.908 -7.446 1.00 64.31 90 LYS A O 1
ATOM 760 N N . GLN A 1 91 ? 17.588 12.993 -9.282 1.00 55.03 91 GLN A N 1
ATOM 761 C CA . GLN A 1 91 ? 18.989 13.204 -8.907 1.00 55.03 91 GLN A CA 1
ATOM 762 C C . GLN A 1 91 ? 19.498 14.486 -9.550 1.00 55.03 91 GLN A C 1
ATOM 764 O O . GLN A 1 91 ? 19.037 14.774 -10.680 1.00 55.03 91 GLN A O 1
#

Sequence (91 aa):
MENALKKNFSKNESPLVFRNFITMSYNENFTTEFYVDNEFYVSKVTKLKSNQFEAIKRKENSAFFEKSEDGKLLKINPYKSEKSFYVIIKQ

Organism: NCBI:txid2212651

Foldseek 3Di:
DPDWDKDFDDPVRFPDKDWDWDWDDPDPVPPDIDIDIDMDGDGMDTHDDPVRQKDFDPDPPDPHTDADPVRHTDIDGPQDDPPDDDDDDDD

pLDDT: mean 82.07, std 9.53, range [44.69, 93.5]

Radius of gyration: 21.68 Å; chains: 1; bounding box: 48×23×59 Å

Secondary structure (DSSP, 8-state):
-PPPEEEE--GGG-S-EEEEEEEEESSTT--SEEEEEEEEE--EEEE--HHHH-EEPBPTTSSSBPB-TTSPBPEE-TT--TT--------